Protein AF-A0A7C6HU79-F1 (afdb_monomer)

Foldseek 3Di:
DPPPDLDPVQLVVLLVQCVVVVHHSPSDCDPVSVVVVVVVVVCVCVVVVPVDNVVVVVVVVVVD

Solvent-accessible surface area (backbone atoms only — not comparable to full-atom values): 3880 Å² total; per-residue (Å²): 138,88,84,86,62,88,41,72,70,50,29,51,51,41,19,51,51,26,47,79,70,75,42,82,56,81,37,68,86,45,74,71,53,48,54,50,49,54,51,54,49,51,34,57,73,66,6,72,78,74,79,47,47,64,66,59,54,51,53,58,60,75,74,108

Structure (mmCIF, N/CA/C/O backbone):
data_AF-A0A7C6HU79-F1
#
_entry.id   AF-A0A7C6HU79-F1
#
loop_
_atom_site.group_PDB
_atom_site.id
_atom_site.type_symbol
_atom_site.label_atom_id
_atom_site.label_alt_id
_atom_site.label_comp_id
_atom_site.label_asym_id
_atom_site.label_entity_id
_atom_site.label_seq_id
_atom_site.pdbx_PDB_ins_code
_atom_site.Cartn_x
_atom_site.Cartn_y
_atom_site.Cartn_z
_atom_site.occupancy
_atom_site.B_iso_or_equiv
_atom_site.auth_seq_id
_atom_site.auth_comp_id
_atom_site.auth_asym_id
_atom_site.auth_atom_id
_atom_site.pdbx_PDB_model_num
ATOM 1 N N . ASN A 1 1 ? -2.387 11.038 -4.587 1.00 62.41 1 ASN A N 1
ATOM 2 C CA . ASN A 1 1 ? -2.972 11.515 -5.855 1.00 62.41 1 ASN A CA 1
ATOM 3 C C . ASN A 1 1 ? -4.328 10.824 -6.046 1.00 62.41 1 ASN A C 1
ATOM 5 O O . ASN A 1 1 ? -4.407 9.652 -5.713 1.00 62.41 1 ASN A O 1
ATOM 9 N N . LYS A 1 2 ? -5.394 11.521 -6.473 1.00 84.81 2 LYS A N 1
ATOM 10 C CA . LYS A 1 2 ? -6.737 10.944 -6.740 1.00 84.81 2 LYS A CA 1
ATOM 11 C C . LYS A 1 2 ? -7.124 11.016 -8.228 1.00 84.81 2 LYS A C 1
ATOM 13 O O . LYS A 1 2 ? -8.289 10.853 -8.564 1.00 84.81 2 LYS A O 1
ATOM 18 N N . SER A 1 3 ? -6.162 11.277 -9.113 1.00 90.00 3 SER A N 1
ATOM 19 C CA . SER A 1 3 ? -6.377 11.413 -10.561 1.00 90.00 3 SER A CA 1
ATOM 20 C C . SER A 1 3 ? -6.813 10.119 -11.258 1.00 90.00 3 SER A C 1
ATOM 22 O O . SER A 1 3 ? -7.243 10.173 -12.404 1.00 90.00 3 SER A O 1
ATOM 24 N N . GLY A 1 4 ? -6.657 8.961 -10.606 1.00 88.81 4 GLY A N 1
ATOM 25 C CA . GLY A 1 4 ? -6.844 7.646 -11.228 1.00 88.81 4 GLY A CA 1
ATOM 26 C C . GLY A 1 4 ? -5.713 7.248 -12.184 1.00 88.81 4 GLY A C 1
ATOM 27 O O . GLY A 1 4 ? -5.788 6.199 -12.815 1.00 88.81 4 GLY A O 1
ATOM 28 N N . ILE A 1 5 ? -4.660 8.064 -12.288 1.00 93.19 5 ILE A N 1
ATOM 29 C CA . ILE A 1 5 ? -3.504 7.825 -13.154 1.00 93.19 5 ILE A CA 1
ATOM 30 C C . ILE A 1 5 ? -2.358 7.266 -12.311 1.00 93.19 5 ILE A C 1
ATOM 32 O O . ILE A 1 5 ? -2.054 7.793 -11.241 1.00 93.19 5 ILE A O 1
ATOM 36 N N . MET A 1 6 ? -1.683 6.240 -12.833 1.00 92.00 6 MET A N 1
ATOM 37 C CA . MET A 1 6 ? -0.434 5.693 -12.286 1.00 92.00 6 MET A CA 1
ATOM 38 C C . MET A 1 6 ? 0.746 6.630 -12.585 1.00 92.00 6 MET A C 1
ATOM 40 O O . MET A 1 6 ? 1.663 6.293 -13.329 1.00 92.00 6 MET A O 1
ATOM 44 N N . ASP A 1 7 ? 0.681 7.845 -12.049 1.00 94.44 7 ASP A N 1
ATOM 45 C CA . ASP A 1 7 ? 1.728 8.853 -12.181 1.00 94.44 7 ASP A CA 1
ATOM 46 C C . ASP A 1 7 ? 2.960 8.523 -11.324 1.00 94.44 7 ASP A C 1
ATOM 48 O O . ASP A 1 7 ? 2.960 7.578 -10.533 1.00 94.44 7 ASP A O 1
ATOM 52 N N . GLU A 1 8 ? 4.019 9.324 -11.453 1.00 95.12 8 GLU A N 1
ATOM 53 C CA . GLU A 1 8 ? 5.276 9.111 -10.726 1.00 95.12 8 GLU A CA 1
ATOM 54 C C . GLU A 1 8 ? 5.064 9.005 -9.208 1.00 95.12 8 GLU A C 1
ATOM 56 O O . GLU A 1 8 ? 5.631 8.122 -8.562 1.00 95.12 8 GLU A O 1
ATOM 61 N N . ALA A 1 9 ? 4.191 9.845 -8.644 1.00 95.12 9 ALA A N 1
ATOM 62 C CA . ALA A 1 9 ? 3.871 9.813 -7.223 1.00 95.12 9 ALA A CA 1
ATOM 63 C C . ALA A 1 9 ? 3.185 8.499 -6.813 1.00 95.12 9 ALA A C 1
ATOM 65 O O . ALA A 1 9 ? 3.527 7.912 -5.783 1.00 95.12 9 ALA A O 1
ATOM 66 N N . THR A 1 10 ? 2.238 8.012 -7.618 1.00 95.62 10 THR A N 1
ATOM 67 C CA . THR A 1 10 ? 1.549 6.741 -7.367 1.00 95.62 10 THR A CA 1
ATOM 68 C C . THR A 1 10 ? 2.509 5.563 -7.516 1.00 95.62 10 THR A C 1
ATOM 70 O O . THR A 1 10 ? 2.560 4.704 -6.637 1.00 95.62 10 THR A O 1
ATOM 73 N N . VAL A 1 11 ? 3.353 5.554 -8.551 1.00 96.25 11 VAL A N 1
ATOM 74 C CA . VAL A 1 11 ? 4.381 4.518 -8.751 1.00 96.25 11 VAL A CA 1
ATOM 75 C C . VAL A 1 11 ? 5.376 4.498 -7.588 1.00 96.25 11 VAL A C 1
ATOM 77 O O . VAL A 1 11 ? 5.713 3.426 -7.082 1.00 96.25 11 VAL A O 1
ATOM 80 N N . ALA A 1 12 ? 5.816 5.662 -7.106 1.00 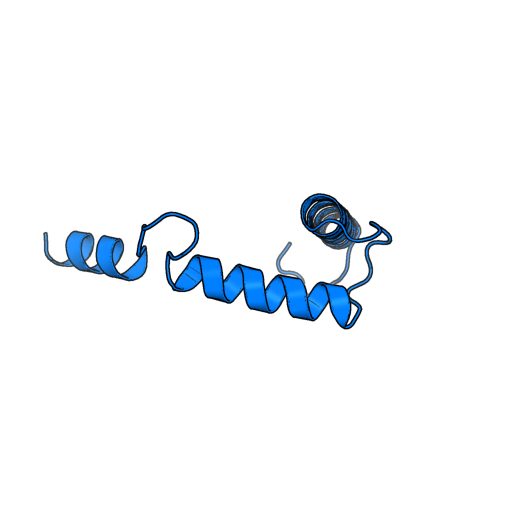96.62 12 ALA A N 1
ATOM 81 C CA . ALA A 1 12 ? 6.696 5.758 -5.944 1.00 96.62 12 ALA A CA 1
ATOM 82 C C . ALA A 1 12 ? 6.040 5.186 -4.674 1.00 96.62 12 ALA A C 1
ATOM 84 O O . ALA A 1 12 ? 6.687 4.452 -3.920 1.00 96.62 12 ALA A O 1
ATOM 85 N N . ALA A 1 13 ? 4.748 5.454 -4.462 1.00 96.31 13 ALA A N 1
ATOM 86 C CA . ALA A 1 13 ? 3.989 4.879 -3.354 1.00 96.31 13 ALA A CA 1
ATOM 87 C C . ALA A 1 13 ? 3.863 3.350 -3.468 1.00 96.31 13 ALA A C 1
ATOM 89 O O . ALA A 1 13 ? 4.070 2.650 -2.476 1.00 96.31 13 ALA A O 1
ATOM 90 N N . VAL A 1 14 ? 3.615 2.817 -4.672 1.00 96.56 14 VAL A N 1
ATOM 91 C CA . VAL A 1 14 ? 3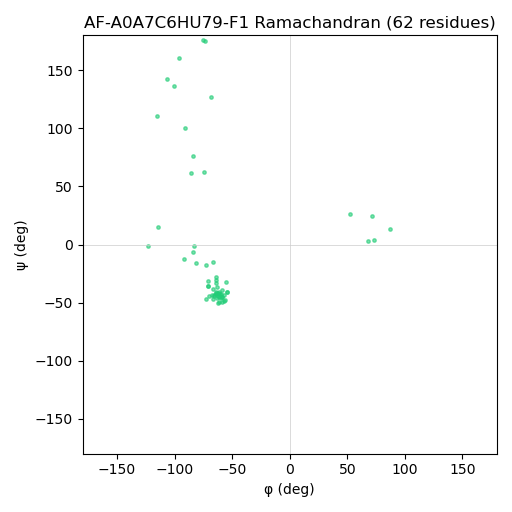.570 1.364 -4.914 1.00 96.56 14 VAL A CA 1
ATOM 92 C C . VAL A 1 14 ? 4.920 0.717 -4.613 1.00 96.56 14 VAL A C 1
ATOM 94 O O . VAL A 1 14 ? 4.966 -0.290 -3.910 1.00 96.56 14 VAL A O 1
ATOM 97 N N . ARG A 1 15 ? 6.035 1.313 -5.057 1.00 97.75 15 ARG A N 1
ATOM 98 C CA . ARG A 1 15 ? 7.386 0.806 -4.746 1.00 97.75 15 ARG A CA 1
ATOM 99 C C . ARG A 1 15 ? 7.652 0.764 -3.246 1.00 97.75 15 ARG A C 1
ATOM 101 O O . ARG A 1 15 ? 8.211 -0.212 -2.745 1.00 97.75 15 ARG A O 1
ATOM 108 N N . LYS A 1 16 ? 7.246 1.811 -2.524 1.00 97.88 16 LYS A N 1
ATOM 109 C CA . LYS A 1 16 ? 7.370 1.870 -1.064 1.00 97.88 16 LYS A CA 1
ATOM 110 C C . LYS A 1 16 ? 6.558 0.756 -0.400 1.00 97.88 16 LYS A C 1
ATOM 112 O O . LYS A 1 16 ? 7.120 0.001 0.388 1.00 97.88 16 LYS A O 1
ATOM 117 N N . PHE A 1 17 ? 5.290 0.603 -0.780 1.00 97.19 17 PHE A N 1
ATOM 118 C CA . PHE A 1 17 ? 4.423 -0.455 -0.263 1.00 97.19 17 PHE A CA 1
ATO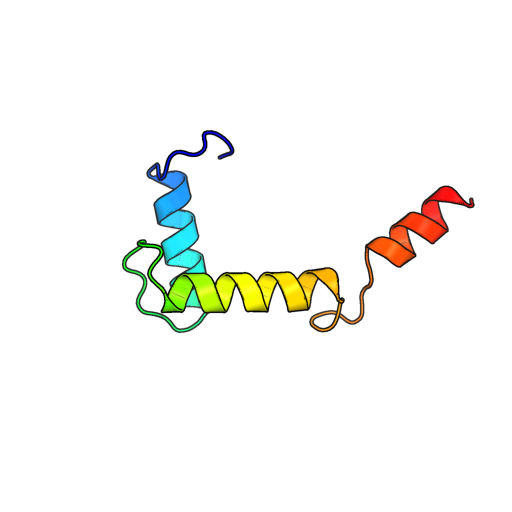M 119 C C . P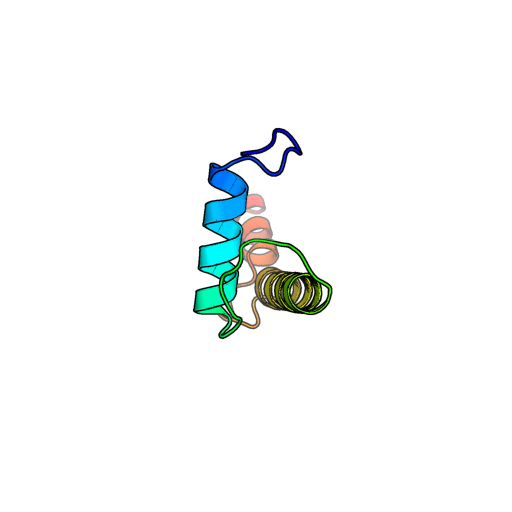HE A 1 17 ? 4.985 -1.854 -0.542 1.00 97.19 17 PHE A C 1
ATOM 121 O O . PHE A 1 17 ? 5.029 -2.693 0.356 1.00 97.19 17 PHE A O 1
ATOM 128 N N . GLN A 1 18 ? 5.458 -2.104 -1.766 1.00 98.00 18 GLN A N 1
ATOM 129 C CA . GLN A 1 18 ? 6.089 -3.368 -2.144 1.00 98.00 18 GLN A CA 1
ATOM 130 C C . GLN A 1 18 ? 7.285 -3.673 -1.242 1.00 98.00 18 GLN A C 1
ATOM 132 O O . GLN A 1 18 ? 7.342 -4.757 -0.668 1.00 98.00 18 GLN A O 1
ATOM 137 N N . LYS A 1 19 ? 8.186 -2.703 -1.043 1.00 97.88 19 LYS A N 1
ATOM 138 C CA . LYS A 1 19 ? 9.350 -2.850 -0.159 1.00 97.88 19 LYS A CA 1
ATOM 139 C C . LYS A 1 19 ? 8.945 -3.177 1.280 1.00 97.88 19 LYS A C 1
ATOM 141 O O . LYS A 1 19 ? 9.473 -4.121 1.857 1.00 97.88 19 LYS A O 1
ATOM 146 N N . GLU A 1 20 ? 8.011 -2.419 1.850 1.00 96.56 20 GLU A N 1
ATOM 147 C CA . GLU A 1 20 ? 7.511 -2.625 3.221 1.00 96.56 20 GLU A CA 1
ATOM 148 C C . GLU A 1 20 ? 6.799 -3.973 3.378 1.00 96.56 20 GLU A C 1
ATOM 150 O O . GLU A 1 20 ? 6.862 -4.604 4.429 1.00 96.56 20 GLU A O 1
ATOM 155 N N . SER A 1 21 ? 6.184 -4.448 2.300 1.00 94.81 21 SER A N 1
ATOM 156 C CA . SER A 1 21 ? 5.528 -5.746 2.231 1.00 94.81 21 SER A CA 1
ATOM 157 C C . SER A 1 21 ? 6.489 -6.904 1.941 1.00 94.81 21 SER A C 1
ATOM 159 O O . SER A 1 21 ? 6.030 -8.040 1.832 1.00 94.81 21 SER A O 1
ATOM 161 N N . GLY A 1 22 ? 7.793 -6.670 1.761 1.00 95.94 22 GLY A N 1
ATOM 162 C CA . GLY A 1 22 ? 8.768 -7.708 1.400 1.00 95.94 22 GLY A CA 1
ATOM 163 C C . GLY A 1 22 ? 8.641 -8.227 -0.041 1.00 95.94 22 GLY A C 1
ATOM 164 O O . GLY A 1 22 ? 9.001 -9.366 -0.321 1.00 95.94 22 GLY A O 1
ATOM 165 N N . LEU A 1 23 ? 8.076 -7.427 -0.947 1.00 96.12 23 LEU A N 1
ATOM 166 C CA . LEU A 1 23 ? 8.052 -7.660 -2.394 1.00 96.12 23 LEU A CA 1
ATOM 167 C C . LEU A 1 23 ? 9.193 -6.897 -3.083 1.00 96.12 23 LEU A C 1
ATOM 169 O O . LEU A 1 23 ? 9.720 -5.919 -2.549 1.00 96.12 23 LEU A O 1
ATOM 173 N N . TYR A 1 24 ? 9.543 -7.305 -4.305 1.00 96.06 24 TYR A N 1
ATOM 174 C CA . TYR A 1 24 ? 10.481 -6.535 -5.120 1.00 96.06 24 TYR A CA 1
ATOM 175 C C . TYR A 1 24 ? 9.837 -5.203 -5.562 1.00 96.06 24 TYR A C 1
ATOM 177 O O . TYR A 1 24 ? 8.750 -5.226 -6.140 1.00 96.06 24 TYR A O 1
ATOM 185 N N . PRO A 1 25 ? 10.476 -4.040 -5.331 1.00 96.56 25 PRO A N 1
ATOM 186 C CA . PRO A 1 25 ? 9.856 -2.727 -5.515 1.00 96.56 25 PRO A CA 1
ATOM 187 C C . PRO A 1 25 ? 9.956 -2.214 -6.963 1.00 96.56 25 PRO A C 1
ATOM 189 O O . PRO A 1 25 ? 10.565 -1.175 -7.223 1.00 96.56 25 PRO A O 1
ATOM 192 N N . TYR A 1 26 ? 9.371 -2.927 -7.930 1.00 94.75 26 TYR A N 1
ATOM 193 C CA . TYR A 1 26 ? 9.376 -2.502 -9.340 1.00 94.75 26 TYR A CA 1
ATOM 194 C C . TYR A 1 26 ? 8.289 -1.457 -9.665 1.00 94.75 26 TYR A C 1
ATOM 196 O O . TYR A 1 26 ? 8.414 -0.726 -10.648 1.00 94.75 26 TYR A O 1
ATOM 204 N N . GLY A 1 27 ? 7.280 -1.289 -8.803 1.00 94.50 27 GLY 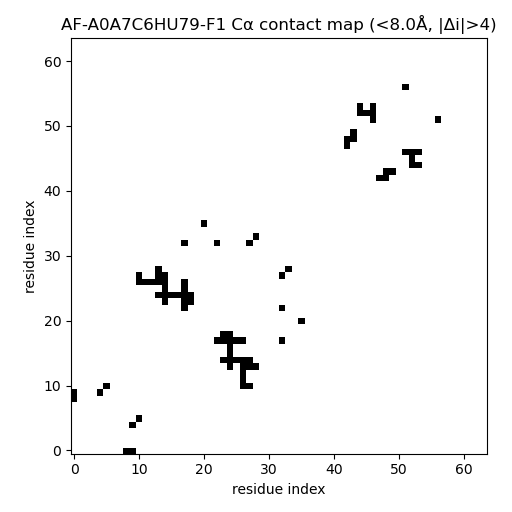A N 1
ATOM 205 C CA . GLY A 1 27 ? 6.295 -0.202 -8.884 1.00 94.50 27 GLY A CA 1
ATOM 206 C C . GLY A 1 27 ? 5.078 -0.481 -9.766 1.00 94.50 27 GLY A C 1
ATOM 207 O O . GLY A 1 27 ? 4.342 0.448 -10.084 1.00 94.50 27 GLY A O 1
ATOM 208 N N . VAL A 1 28 ? 4.866 -1.737 -10.163 1.00 95.44 28 VAL A N 1
ATOM 209 C CA . VAL A 1 28 ? 3.695 -2.178 -10.938 1.00 95.44 28 VAL A CA 1
ATOM 210 C C . VAL A 1 28 ? 2.757 -2.970 -10.028 1.00 95.44 28 VAL A C 1
ATOM 212 O O . VAL A 1 28 ? 3.207 -3.722 -9.168 1.00 95.44 28 VAL A O 1
ATOM 215 N N . LEU A 1 29 ? 1.452 -2.793 -10.214 1.00 94.00 29 LEU A N 1
ATOM 216 C CA . LEU A 1 29 ? 0.408 -3.500 -9.474 1.00 94.00 29 LEU A CA 1
ATOM 217 C C . LEU A 1 29 ? 0.138 -4.872 -10.109 1.00 94.00 29 LEU A C 1
ATOM 219 O O . LEU A 1 29 ? -0.834 -5.050 -10.838 1.00 94.00 29 LEU A O 1
ATOM 223 N N . ASP A 1 30 ? 1.030 -5.833 -9.875 1.00 94.50 30 ASP A N 1
ATOM 224 C CA . ASP A 1 30 ? 0.797 -7.229 -10.255 1.00 94.50 30 ASP A CA 1
ATOM 225 C C . ASP A 1 30 ? -0.194 -7.928 -9.307 1.00 94.50 30 ASP A C 1
ATOM 227 O O . ASP A 1 30 ? -0.601 -7.383 -8.276 1.00 94.50 30 ASP A O 1
ATOM 231 N N . TYR A 1 31 ? -0.541 -9.179 -9.624 1.00 96.81 31 TYR A N 1
ATOM 232 C CA . TYR A 1 31 ? -1.430 -9.989 -8.788 1.00 96.81 31 TYR A CA 1
ATOM 233 C C . TYR A 1 31 ? -0.947 -10.094 -7.336 1.00 96.81 31 TYR A C 1
ATOM 235 O O . TYR A 1 31 ? -1.749 -9.966 -6.414 1.00 96.81 31 TYR A O 1
ATOM 243 N N . THR A 1 32 ? 0.358 -10.267 -7.117 1.00 95.94 32 THR A N 1
ATOM 244 C CA . THR A 1 32 ? 0.936 -10.395 -5.772 1.00 95.94 32 THR A CA 1
ATOM 245 C C . THR A 1 32 ? 0.792 -9.106 -4.963 1.00 95.94 32 THR A C 1
ATOM 247 O O . THR A 1 32 ? 0.447 -9.132 -3.780 1.00 95.94 32 THR A O 1
ATOM 250 N N . THR A 1 33 ? 1.050 -7.960 -5.594 1.00 96.81 33 THR A N 1
ATOM 251 C CA . THR A 1 33 ? 0.937 -6.635 -4.980 1.00 96.81 33 THR A CA 1
ATOM 252 C C . THR A 1 33 ? -0.517 -6.330 -4.644 1.00 96.81 33 THR A C 1
ATOM 254 O O . THR A 1 33 ? -0.795 -5.895 -3.527 1.00 96.81 33 THR A O 1
ATOM 257 N N . MET A 1 34 ? -1.444 -6.626 -5.560 1.00 96.81 34 MET A N 1
ATOM 258 C CA . MET A 1 34 ? -2.882 -6.449 -5.338 1.00 96.81 34 MET A CA 1
ATOM 259 C C . MET A 1 34 ? -3.392 -7.309 -4.176 1.00 96.81 34 MET A C 1
ATOM 261 O O . MET A 1 34 ? -4.031 -6.785 -3.271 1.00 96.81 34 MET A O 1
ATOM 265 N N . GLN A 1 35 ? -3.006 -8.587 -4.107 1.00 96.94 35 GLN A N 1
ATOM 266 C CA . GLN A 1 35 ? -3.372 -9.464 -2.986 1.00 96.94 35 GLN A CA 1
ATOM 267 C C . GLN A 1 35 ? -2.884 -8.933 -1.629 1.00 96.94 35 GLN A C 1
ATOM 269 O O . GLN A 1 35 ? -3.592 -9.028 -0.624 1.00 96.94 35 GLN A O 1
ATOM 274 N N . LYS A 1 36 ? -1.672 -8.363 -1.573 1.00 95.75 36 LYS A N 1
ATOM 275 C CA . LYS A 1 36 ? -1.161 -7.760 -0.333 1.00 95.75 36 LYS A CA 1
ATOM 276 C C . LYS A 1 36 ? -1.881 -6.469 0.031 1.00 95.75 36 LYS A C 1
ATOM 278 O O . LYS A 1 36 ? -2.069 -6.219 1.223 1.00 95.75 36 LYS A O 1
ATOM 283 N N . LEU A 1 37 ? -2.276 -5.664 -0.955 1.00 95.75 37 LEU A N 1
ATOM 284 C CA . LEU A 1 37 ? -3.096 -4.476 -0.721 1.00 95.75 37 LEU A CA 1
ATOM 285 C C . LEU A 1 37 ? -4.446 -4.871 -0.126 1.00 95.75 37 LEU A C 1
ATOM 287 O O . LEU A 1 37 ? -4.788 -4.364 0.937 1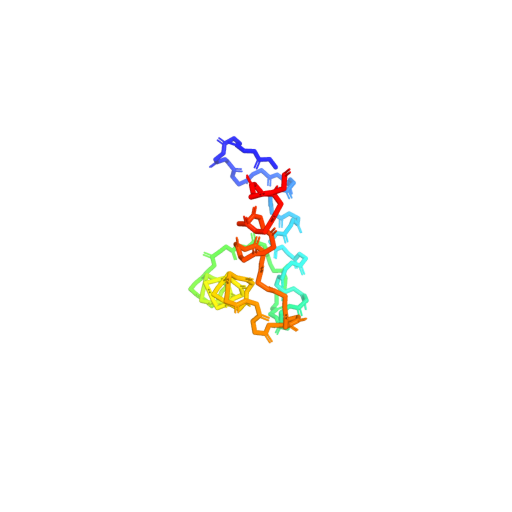.00 95.75 37 LEU A O 1
ATOM 291 N N . ASP A 1 38 ? -5.146 -5.829 -0.735 1.00 95.50 38 ASP A N 1
ATOM 292 C CA . ASP A 1 38 ? -6.449 -6.300 -0.255 1.00 95.50 38 ASP A CA 1
ATOM 293 C C . ASP A 1 38 ? -6.366 -6.789 1.192 1.00 95.50 38 ASP A C 1
ATOM 295 O O . ASP A 1 38 ? -7.139 -6.362 2.052 1.00 95.50 38 ASP A O 1
ATOM 299 N N . LYS A 1 39 ? -5.360 -7.616 1.499 1.00 94.00 39 LYS A N 1
ATOM 300 C CA . LYS A 1 39 ? -5.115 -8.080 2.867 1.00 94.00 39 LYS A CA 1
ATOM 301 C C . LYS A 1 39 ? -4.851 -6.917 3.830 1.00 94.00 39 LYS A C 1
ATOM 303 O O . LYS A 1 39 ? -5.442 -6.874 4.905 1.00 94.00 39 LYS A O 1
ATOM 308 N N . SER A 1 40 ? -3.999 -5.968 3.440 1.00 92.06 40 SER A N 1
ATOM 309 C CA . SER A 1 40 ? -3.658 -4.809 4.278 1.00 92.06 40 SER A CA 1
ATOM 310 C C . SER A 1 40 ? -4.876 -3.925 4.553 1.00 92.06 40 SER A C 1
ATOM 312 O O . SER A 1 40 ? -5.017 -3.394 5.653 1.00 92.06 40 SER A O 1
ATOM 314 N N . VAL A 1 41 ? -5.769 -3.779 3.570 1.00 90.94 41 VAL A N 1
ATOM 315 C CA . VAL A 1 41 ? -7.030 -3.046 3.720 1.00 90.94 41 VAL A CA 1
ATOM 316 C C . VAL A 1 41 ? -7.950 -3.769 4.696 1.00 90.94 41 VAL A C 1
ATOM 318 O O . VAL A 1 41 ? -8.454 -3.130 5.614 1.00 90.94 4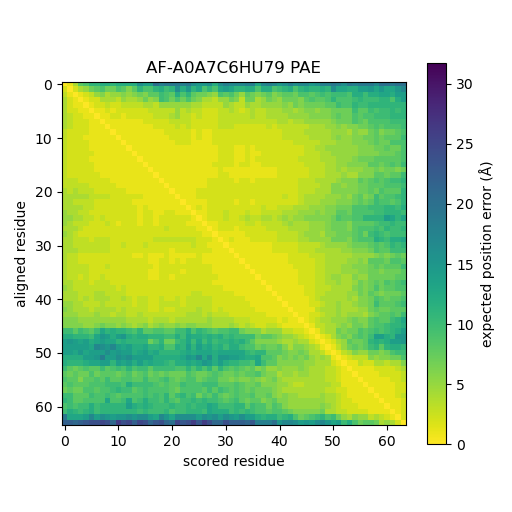1 VAL A O 1
ATOM 321 N N . VAL A 1 42 ? -8.125 -5.088 4.558 1.00 90.38 42 VAL A N 1
ATOM 322 C CA . VAL A 1 42 ? -8.945 -5.885 5.486 1.00 90.38 42 VAL A CA 1
ATOM 323 C C . VAL A 1 42 ? -8.422 -5.779 6.924 1.00 90.38 42 VAL A C 1
ATOM 325 O O . VAL A 1 42 ? -9.198 -5.546 7.848 1.00 90.38 42 VAL A O 1
ATOM 328 N N . GLU A 1 43 ? -7.109 -5.884 7.132 1.00 88.56 43 GLU A N 1
ATOM 329 C CA . GLU A 1 43 ? -6.491 -5.747 8.461 1.00 88.56 43 GLU A CA 1
ATOM 330 C C . GLU A 1 43 ? -6.669 -4.343 9.060 1.00 88.56 43 GLU A C 1
ATOM 332 O O . GLU A 1 43 ? -6.805 -4.203 10.276 1.00 88.56 43 GLU A O 1
ATOM 337 N N . TYR A 1 44 ? -6.679 -3.307 8.215 1.00 86.06 44 TYR A N 1
ATOM 338 C CA . TYR A 1 44 ? -6.901 -1.925 8.635 1.00 86.06 44 TYR A CA 1
ATOM 339 C C . TYR A 1 44 ? -8.362 -1.669 9.022 1.00 86.06 44 TYR A C 1
ATOM 341 O O . TYR A 1 44 ? -8.616 -1.103 10.081 1.00 86.06 44 TYR A O 1
ATOM 349 N N . ILE A 1 45 ? -9.327 -2.110 8.205 1.00 83.94 45 ILE A N 1
ATOM 350 C CA . ILE A 1 45 ? -10.757 -1.866 8.472 1.00 83.94 45 ILE A CA 1
ATOM 351 C C . ILE A 1 45 ? -11.287 -2.684 9.649 1.00 83.94 45 ILE A C 1
ATOM 353 O O . ILE A 1 45 ? -12.186 -2.229 10.343 1.00 83.94 45 ILE A O 1
ATOM 357 N N . THR A 1 46 ? -10.743 -3.880 9.875 1.00 83.31 46 THR A N 1
ATOM 358 C CA . THR A 1 46 ? -11.146 -4.740 10.999 1.00 83.31 46 THR A CA 1
ATOM 359 C C . THR A 1 46 ? -10.431 -4.375 12.297 1.00 83.31 46 THR A C 1
ATOM 361 O O . THR A 1 46 ? -10.706 -4.970 13.334 1.00 83.31 46 THR A O 1
ATOM 364 N N . GLY A 1 47 ? -9.470 -3.448 12.249 1.00 78.50 47 GLY A N 1
ATOM 365 C CA . GLY A 1 47 ? -8.668 -3.068 13.406 1.00 78.50 47 GLY A CA 1
ATOM 366 C C . GLY A 1 47 ? -7.726 -4.166 13.905 1.00 78.50 47 GLY A C 1
ATOM 367 O O . GLY A 1 47 ? -7.019 -3.933 14.878 1.00 78.50 47 GLY A O 1
ATOM 368 N N . VAL A 1 48 ? -7.642 -5.331 13.244 1.00 78.12 48 VAL A N 1
ATOM 369 C CA . VAL A 1 48 ? -6.811 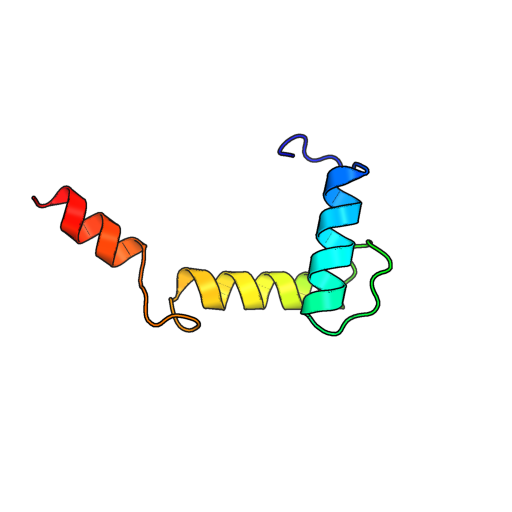-6.480 13.666 1.00 78.12 48 VAL A CA 1
ATOM 370 C C . VAL A 1 48 ? -5.348 -6.087 13.855 1.00 78.12 48 VAL A C 1
ATOM 372 O O . VAL A 1 48 ? -4.665 -6.618 14.728 1.00 78.12 48 VAL A O 1
ATOM 375 N N . LYS A 1 49 ? -4.860 -5.126 13.066 1.00 72.81 49 LYS A N 1
ATOM 376 C CA . LYS A 1 49 ? -3.472 -4.669 13.149 1.00 72.81 49 LYS A CA 1
ATOM 377 C C . LYS A 1 49 ? -3.163 -3.860 14.416 1.00 72.81 49 LYS A C 1
ATOM 379 O O . LYS A 1 49 ? -2.061 -3.980 14.942 1.00 72.81 49 LYS A O 1
ATOM 384 N N . ASN A 1 50 ? -4.110 -3.050 14.893 1.00 72.75 50 ASN A N 1
ATOM 385 C CA . ASN A 1 50 ? -3.877 -2.059 15.953 1.00 72.75 50 ASN A CA 1
ATOM 386 C C . ASN A 1 50 ? -4.799 -2.230 17.177 1.00 72.75 50 ASN A C 1
ATOM 388 O O . ASN A 1 50 ? -4.677 -1.469 18.128 1.00 72.75 50 ASN A O 1
ATOM 392 N N . ASN A 1 51 ? -5.718 -3.204 17.169 1.00 73.38 51 ASN A N 1
ATOM 393 C CA . ASN A 1 51 ? -6.857 -3.310 18.096 1.00 73.38 51 ASN A CA 1
ATOM 394 C C . ASN A 1 51 ? -7.710 -2.027 18.178 1.00 73.38 51 ASN A C 1
ATOM 396 O O . ASN A 1 51 ? -8.360 -1.762 19.187 1.00 73.38 51 ASN A O 1
ATOM 400 N N . GLU A 1 52 ? -7.712 -1.229 17.111 1.00 76.44 52 GLU A N 1
ATOM 401 C CA . GLU A 1 52 ? -8.453 0.024 17.011 1.00 76.44 52 GLU A CA 1
ATOM 402 C C . GLU A 1 52 ? -9.518 -0.110 15.924 1.00 76.44 52 GLU A C 1
ATOM 404 O O . GLU A 1 52 ? -9.202 -0.185 14.738 1.00 76.44 52 GLU A O 1
ATOM 409 N N . ASP A 1 53 ? -10.787 -0.134 16.330 1.00 80.94 53 ASP A N 1
ATOM 410 C CA . ASP A 1 53 ? -11.918 -0.043 15.409 1.00 80.94 53 ASP A CA 1
ATOM 411 C C . ASP A 1 53 ? -12.304 1.435 15.234 1.00 80.94 53 ASP A C 1
ATOM 413 O O . ASP A 1 53 ? -12.965 2.043 16.082 1.00 80.94 53 ASP A O 1
ATOM 417 N N . LEU A 1 54 ? -11.863 2.026 14.120 1.00 82.06 54 LEU A N 1
ATOM 418 C CA . LEU A 1 54 ? -12.147 3.423 13.781 1.00 82.06 54 LEU A CA 1
ATOM 419 C C . LEU A 1 54 ? -13.645 3.680 13.561 1.00 82.06 54 LEU A C 1
ATOM 421 O O . LEU A 1 54 ? -14.112 4.798 13.785 1.00 82.06 54 LEU A O 1
ATOM 425 N N . GLN A 1 55 ? -14.409 2.667 13.134 1.00 82.25 55 GLN A N 1
ATOM 426 C CA . GLN A 1 55 ? -15.855 2.792 12.957 1.00 82.25 55 GLN A CA 1
ATOM 427 C C . GLN A 1 55 ? -16.542 2.901 14.319 1.00 82.25 55 GLN A C 1
ATOM 429 O O . GLN A 1 55 ? -17.376 3.787 14.514 1.00 82.25 55 GLN A O 1
ATOM 434 N N . LEU A 1 56 ? -16.136 2.072 15.285 1.00 84.44 56 LEU A N 1
ATOM 435 C CA . LEU A 1 56 ? -16.609 2.158 16.666 1.00 84.44 56 LEU A CA 1
ATOM 436 C C . LEU A 1 56 ? -16.209 3.485 17.321 1.00 84.44 56 LEU A C 1
ATOM 438 O O . LEU A 1 56 ? -17.051 4.140 17.935 1.00 84.44 56 LEU A O 1
ATOM 442 N N . GLN A 1 57 ? -14.952 3.913 17.168 1.00 86.81 57 GLN A N 1
ATOM 443 C CA . GLN A 1 57 ? -14.498 5.207 17.688 1.00 86.81 57 GLN A CA 1
ATOM 444 C C . GLN A 1 57 ? -15.349 6.356 17.134 1.00 86.81 57 GLN A C 1
ATOM 446 O O . GLN A 1 57 ? -15.791 7.215 17.901 1.00 86.81 57 GLN A O 1
ATOM 451 N N . LYS A 1 58 ? -15.650 6.338 15.827 1.00 87.94 58 LYS A N 1
ATOM 452 C CA . LYS A 1 58 ? -16.509 7.354 15.214 1.00 87.94 58 LYS A CA 1
ATOM 453 C C . LYS A 1 58 ? -17.950 7.284 15.719 1.00 87.94 58 LYS A C 1
ATOM 455 O O . LYS A 1 58 ? -18.559 8.327 15.938 1.00 87.94 58 LYS A O 1
ATOM 460 N N . ALA A 1 59 ? -18.491 6.087 15.942 1.00 88.44 59 ALA A N 1
ATOM 461 C CA . ALA A 1 59 ? -19.827 5.921 16.511 1.00 88.44 59 ALA A CA 1
ATOM 462 C C . ALA A 1 59 ? -19.922 6.511 17.929 1.00 88.44 59 ALA A C 1
ATOM 464 O O . ALA A 1 59 ? -20.883 7.212 18.232 1.00 88.44 59 ALA A O 1
ATOM 465 N N . ILE A 1 60 ? -18.904 6.297 18.772 1.00 91.06 60 ILE A N 1
ATOM 466 C CA . ILE A 1 60 ? -18.835 6.879 20.124 1.00 91.06 60 ILE A CA 1
ATOM 467 C C . ILE A 1 60 ? -18.744 8.411 20.069 1.00 91.06 60 ILE A C 1
ATOM 469 O O . ILE A 1 60 ? -19.375 9.083 20.880 1.00 91.06 60 ILE A O 1
ATOM 473 N N . GLU A 1 61 ? -17.970 8.970 19.133 1.00 93.75 61 GLU A N 1
ATOM 474 C CA . GLU A 1 61 ? -17.862 10.423 18.931 1.00 93.75 61 GLU A CA 1
ATOM 475 C C . GLU A 1 61 ? -19.213 11.055 18.565 1.00 93.75 61 GLU A C 1
ATOM 477 O O . GLU A 1 61 ? -19.548 12.102 19.100 1.00 93.75 61 GLU A O 1
ATOM 482 N N . LEU A 1 62 ? -19.998 10.414 17.693 1.00 93.81 62 LEU A N 1
ATOM 483 C CA . LEU A 1 62 ? -21.282 10.941 17.206 1.00 93.81 62 LEU A CA 1
ATOM 484 C C . LEU A 1 62 ? -22.419 10.909 18.241 1.00 93.81 62 LEU A C 1
ATOM 486 O O . LEU A 1 62 ? -23.436 11.565 18.034 1.00 93.81 62 LEU A O 1
ATOM 490 N N . ILE A 1 63 ? -22.283 10.115 19.307 1.00 92.69 63 ILE A N 1
ATOM 491 C CA . ILE A 1 63 ? -23.301 9.973 20.365 1.00 92.69 63 ILE A CA 1
ATOM 492 C C . ILE A 1 63 ? -23.061 10.969 21.521 1.00 92.69 63 ILE A C 1
ATOM 494 O O . ILE A 1 63 ? -23.938 11.141 22.369 1.00 92.69 63 ILE A O 1
ATOM 498 N N . LYS A 1 64 ? -21.894 11.624 21.568 1.00 70.81 64 LYS A N 1
ATOM 499 C CA . LYS A 1 64 ? -21.574 12.686 22.537 1.00 70.81 64 LYS A CA 1
ATOM 500 C C . LYS A 1 64 ? -22.083 14.045 22.073 1.00 70.81 64 LYS A C 1
ATOM 502 O O . LYS A 1 64 ? -22.478 14.821 22.969 1.00 70.81 64 LYS A O 1
#

Sequence (64 aa):
NKSGIMDEATVAAV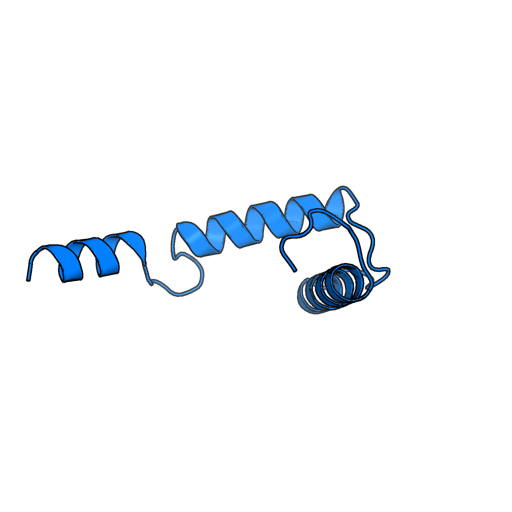RKFQKESGLYPYGVLDYTTMQKLDKSVVEYITGVKNNEDLQLQKAIELIK

Radius of gyration: 15.24 Å; Cα contacts (8 Å, |Δi|>4): 42; chains: 1; bounding box: 34×23×36 Å

Nearest PDB structures (foldseek):
  4c2e-assembly1_B  TM=8.564E-01  e=1.805E-01  Bacillus subtilis subsp. subtilis str. 168
  4c2g-assembly1_A-2  TM=8.494E-01  e=3.544E-01  Bacillus subtilis subsp. subtilis str. 168
  4g54-assembly1_A  TM=9.910E-01  e=1.117E+00  Vibrio vulnificus

pLDDT: mean 90.34, std 8.02, range [62.41, 98.0]

Mean predicted aligned error: 5.29 Å

Secondary structure (DSSP, 8-state):
--SSS--HHHHHHHHHHHHHTTS-------HHHHHHHHHHHHHHHT-TTTT--HHHHHHHHHH-